Protein AF-A0A816TKB5-F1 (afdb_monomer_lite)

Radius of gyration: 20.78 Å; chains: 1; bounding box: 48×25×51 Å

Secondary structure (DSSP, 8-state):
-HHHHHHHHHTT-S---GGGGGGG--SPP-TTEEEEEEEEEEEEEES-TTTT-TT----PPPPPTT------EEEEEEEEEEEEE--S-HHHHHHHHHHHHHHH--

Foldseek 3Di:
DVVVVVVCVVVVVDDADDPSCCVVVDDDDDLQKDKDKDKDWDDKDFPDPPPPPPDDDPPDDDPPPPDPDDDGMDTDTDIDIDIGGHDPDPVVSVVVVVVCCVPVVD

Structure (mmCIF, N/CA/C/O backbone):
data_AF-A0A816TKB5-F1
#
_entry.id   AF-A0A816TKB5-F1
#
loop_
_atom_site.group_PDB
_atom_site.id
_atom_site.type_symbol
_atom_site.label_atom_id
_atom_site.label_alt_id
_atom_site.label_comp_id
_atom_site.label_asym_id
_atom_site.label_entity_id
_atom_site.label_seq_id
_atom_site.pdbx_PDB_ins_code
_atom_site.Cartn_x
_atom_site.Cartn_y
_atom_site.Cartn_z
_atom_site.occupancy
_atom_site.B_iso_or_equiv
_atom_site.auth_seq_id
_atom_site.auth_comp_id
_atom_site.auth_asym_id
_atom_site.auth_atom_id
_atom_site.pdbx_PDB_model_num
ATOM 1 N N . MET A 1 1 ? 1.481 11.414 15.432 1.00 55.47 1 MET A N 1
ATOM 2 C CA . MET A 1 1 ? 0.448 10.392 15.136 1.00 55.47 1 MET A CA 1
ATOM 3 C C . MET A 1 1 ? 0.914 9.356 14.108 1.00 55.47 1 MET A C 1
ATOM 5 O O . MET A 1 1 ? 0.729 8.176 14.354 1.00 55.47 1 MET A O 1
ATOM 9 N N . TYR A 1 2 ? 1.552 9.730 12.986 1.00 63.84 2 TYR A N 1
ATOM 10 C CA . TYR A 1 2 ? 2.058 8.728 12.024 1.00 63.84 2 TYR A CA 1
ATOM 11 C C . TYR A 1 2 ? 3.263 7.912 12.530 1.00 63.84 2 TYR A C 1
ATOM 13 O O . TYR A 1 2 ? 3.413 6.754 12.144 1.00 63.84 2 TYR A O 1
ATOM 21 N N . ASP A 1 3 ? 4.091 8.475 13.413 1.00 83.12 3 ASP A N 1
ATOM 22 C CA . ASP A 1 3 ? 5.316 7.810 13.883 1.00 83.12 3 ASP A CA 1
ATOM 23 C C . ASP A 1 3 ? 5.048 6.637 14.831 1.00 83.12 3 ASP A C 1
ATOM 25 O O . ASP A 1 3 ? 5.725 5.617 14.748 1.00 83.12 3 ASP A O 1
ATOM 29 N N . GLU A 1 4 ? 4.010 6.723 15.665 1.00 86.50 4 GLU A N 1
ATOM 30 C CA . GLU A 1 4 ? 3.593 5.638 16.565 1.00 86.50 4 GLU A CA 1
ATOM 31 C C . GLU A 1 4 ? 3.118 4.415 15.773 1.00 86.50 4 GLU A C 1
ATOM 33 O O . GLU A 1 4 ? 3.507 3.285 16.067 1.00 86.50 4 GLU A O 1
ATOM 38 N N . LEU A 1 5 ? 2.333 4.637 14.712 1.00 85.50 5 LEU A N 1
ATOM 39 C CA . LEU A 1 5 ? 1.895 3.562 13.826 1.00 85.50 5 LEU A CA 1
ATOM 40 C C . LEU A 1 5 ? 3.089 2.935 13.098 1.00 85.50 5 LEU A C 1
ATOM 42 O O . LEU A 1 5 ? 3.217 1.712 13.091 1.00 85.50 5 LEU A O 1
ATOM 46 N N . ARG A 1 6 ? 3.990 3.751 12.535 1.00 85.88 6 ARG A N 1
ATOM 47 C CA . ARG A 1 6 ? 5.215 3.255 11.881 1.00 85.88 6 ARG A CA 1
ATOM 48 C C . ARG A 1 6 ? 6.060 2.412 12.836 1.00 85.88 6 ARG A C 1
ATOM 50 O O . ARG A 1 6 ? 6.459 1.308 12.472 1.00 85.88 6 ARG A O 1
ATOM 57 N N . LEU A 1 7 ? 6.269 2.890 14.063 1.00 89.19 7 LEU A N 1
ATOM 58 C CA . LEU A 1 7 ? 6.997 2.157 15.096 1.00 89.19 7 LEU A CA 1
ATOM 59 C C . LEU A 1 7 ? 6.298 0.837 15.445 1.00 89.19 7 LEU A C 1
ATOM 61 O O . LEU A 1 7 ? 6.950 -0.201 15.479 1.00 89.19 7 LEU A O 1
ATOM 65 N N . SER A 1 8 ? 4.974 0.844 15.622 1.00 87.38 8 SER A N 1
ATOM 66 C CA . SER A 1 8 ? 4.203 -0.373 15.922 1.00 87.38 8 SER A CA 1
ATOM 67 C C . SER A 1 8 ? 4.314 -1.437 14.821 1.00 87.38 8 SER A C 1
ATOM 69 O O . SER A 1 8 ? 4.343 -2.632 15.110 1.00 87.38 8 SER A O 1
ATOM 71 N N . VAL A 1 9 ? 4.417 -1.012 13.558 1.00 87.62 9 VAL A N 1
ATOM 72 C CA . VAL A 1 9 ? 4.617 -1.895 12.405 1.00 87.62 9 VAL A CA 1
ATOM 73 C C . VAL A 1 9 ? 6.031 -2.479 12.408 1.00 87.62 9 VAL A C 1
ATOM 75 O O . VAL A 1 9 ? 6.180 -3.691 12.261 1.00 87.62 9 VAL A O 1
ATOM 78 N N . ILE A 1 10 ? 7.060 -1.652 12.640 1.00 86.56 10 ILE A N 1
ATOM 79 C CA . ILE A 1 10 ? 8.462 -2.100 12.758 1.00 86.56 10 ILE A CA 1
ATOM 80 C C . ILE A 1 10 ? 8.611 -3.118 13.896 1.00 86.56 10 ILE A C 1
ATOM 82 O O . ILE A 1 10 ? 9.253 -4.154 13.727 1.00 86.56 10 ILE A O 1
ATOM 86 N N . LEU A 1 11 ? 7.963 -2.857 15.034 1.00 90.75 11 LEU A N 1
ATOM 87 C CA . LEU A 1 11 ? 7.943 -3.739 16.203 1.00 90.75 11 LEU A CA 1
ATOM 88 C C . LEU A 1 11 ? 7.013 -4.956 16.042 1.00 90.75 11 LEU A C 1
ATOM 90 O O . LEU A 1 11 ? 6.879 -5.742 16.976 1.00 90.75 11 LEU A O 1
ATOM 94 N N . ARG A 1 12 ? 6.370 -5.130 14.876 1.00 86.19 12 ARG A N 1
ATOM 95 C CA . ARG A 1 12 ? 5.440 -6.235 14.571 1.00 86.19 12 ARG A CA 1
ATOM 96 C C . ARG A 1 12 ? 4.280 -6.360 15.568 1.00 86.19 12 ARG A C 1
ATOM 98 O O . ARG A 1 12 ? 3.744 -7.446 15.768 1.00 86.19 12 ARG A O 1
ATOM 105 N N . MET A 1 13 ? 3.865 -5.245 16.167 1.00 89.25 13 MET A N 1
ATOM 106 C CA . MET A 1 13 ? 2.730 -5.181 17.095 1.00 89.25 13 MET A CA 1
ATOM 107 C C . MET A 1 13 ? 1.380 -5.205 16.367 1.00 89.25 13 MET A C 1
ATOM 109 O O . MET A 1 13 ? 0.345 -5.442 16.983 1.00 89.25 13 MET A O 1
ATOM 113 N N . THR A 1 14 ? 1.380 -4.946 15.057 1.00 85.38 14 THR A N 1
ATOM 114 C CA . THR A 1 14 ? 0.184 -4.935 14.212 1.00 85.38 14 THR A CA 1
ATOM 115 C C . THR A 1 14 ? 0.225 -6.067 13.189 1.00 85.38 14 THR A C 1
ATOM 117 O O . THR A 1 14 ? 1.256 -6.359 12.580 1.00 85.38 14 THR A O 1
ATOM 120 N N . VAL A 1 15 ? -0.922 -6.717 12.978 1.00 85.94 15 VAL A N 1
ATOM 121 C CA . VAL A 1 15 ? -1.071 -7.731 11.928 1.00 85.94 15 VAL A CA 1
ATOM 122 C C . VAL A 1 15 ? -1.241 -7.025 10.585 1.00 85.94 15 VAL A C 1
ATOM 124 O O . VAL A 1 15 ? -2.160 -6.227 10.404 1.00 85.94 15 VAL A O 1
ATOM 127 N N . THR A 1 16 ? -0.369 -7.331 9.624 1.00 84.62 16 THR A N 1
ATOM 128 C CA . THR A 1 16 ? -0.426 -6.759 8.271 1.00 84.62 16 THR A CA 1
ATOM 129 C C . THR A 1 16 ? -1.194 -7.679 7.321 1.00 84.62 16 THR A C 1
ATOM 131 O O . THR A 1 16 ? -0.840 -8.839 7.121 1.00 84.62 16 THR A O 1
ATOM 134 N N . ASN A 1 17 ? -2.252 -7.149 6.704 1.00 86.25 17 ASN A N 1
ATOM 135 C CA . ASN A 1 17 ? -3.104 -7.855 5.744 1.00 86.25 17 ASN A CA 1
ATOM 136 C C . ASN A 1 17 ? -3.297 -7.023 4.466 1.00 86.25 17 ASN A C 1
ATOM 138 O O . ASN A 1 17 ? -3.114 -5.805 4.478 1.00 86.25 17 ASN A O 1
ATOM 142 N N . GLY A 1 18 ? -3.670 -7.679 3.359 1.00 87.06 18 GLY A N 1
ATOM 143 C CA . GLY A 1 18 ? -3.899 -7.019 2.066 1.00 87.06 18 GLY A CA 1
ATOM 144 C C . GLY A 1 18 ? -2.700 -6.178 1.608 1.00 87.06 18 GLY A C 1
ATOM 145 O O . GLY A 1 18 ? -1.559 -6.628 1.705 1.00 87.06 18 GLY A O 1
ATOM 146 N N . ILE A 1 19 ? -2.963 -4.940 1.174 1.00 88.06 19 ILE A N 1
ATOM 147 C CA . ILE A 1 19 ? -1.942 -3.949 0.780 1.00 88.06 19 ILE A CA 1
ATOM 148 C C . ILE A 1 19 ? -0.899 -3.682 1.879 1.00 88.06 19 ILE A C 1
ATOM 150 O O . ILE A 1 19 ? 0.265 -3.438 1.575 1.00 88.06 19 ILE A O 1
ATOM 154 N N . GLY A 1 20 ? -1.265 -3.809 3.162 1.00 87.44 20 GLY A N 1
ATOM 155 C CA . GLY A 1 20 ? -0.340 -3.612 4.283 1.00 87.44 20 GLY A CA 1
ATOM 156 C C . GLY A 1 20 ? 0.825 -4.609 4.301 1.00 87.44 20 GLY A C 1
ATOM 157 O O . GLY A 1 20 ? 1.857 -4.333 4.906 1.00 87.44 20 GLY A O 1
ATOM 158 N N . LYS A 1 21 ? 0.708 -5.743 3.593 1.00 87.75 21 LYS A N 1
ATOM 159 C CA . LYS A 1 21 ? 1.817 -6.696 3.431 1.00 87.75 21 LYS A CA 1
ATOM 160 C C . LYS A 1 21 ? 2.984 -6.130 2.619 1.00 87.75 21 LYS A C 1
ATOM 162 O O . LYS A 1 21 ? 4.092 -6.634 2.776 1.00 87.75 21 LYS A O 1
ATOM 167 N N . LEU A 1 22 ? 2.772 -5.078 1.818 1.00 88.25 22 LEU A N 1
ATOM 168 C CA . LEU A 1 22 ? 3.846 -4.422 1.060 1.00 88.25 22 LEU A CA 1
ATOM 169 C C . LEU A 1 22 ? 4.928 -3.817 1.958 1.00 88.25 22 LEU A C 1
ATOM 171 O O . LEU A 1 22 ? 6.057 -3.662 1.513 1.00 88.25 22 LEU A O 1
ATOM 175 N N . ILE A 1 23 ? 4.631 -3.541 3.231 1.00 87.25 23 ILE A N 1
ATOM 176 C CA . ILE A 1 23 ? 5.650 -3.096 4.192 1.00 87.25 23 ILE A CA 1
ATOM 177 C C . ILE A 1 23 ? 6.738 -4.165 4.392 1.00 87.25 23 ILE A C 1
ATOM 179 O O . ILE A 1 23 ? 7.886 -3.840 4.670 1.00 87.25 23 ILE A O 1
ATOM 183 N N . ASN A 1 24 ? 6.390 -5.439 4.207 1.00 85.25 24 ASN A N 1
ATOM 184 C CA . ASN A 1 24 ? 7.324 -6.560 4.281 1.00 85.25 24 ASN A CA 1
ATOM 185 C C . ASN A 1 24 ? 7.861 -6.969 2.898 1.00 85.25 24 ASN A C 1
ATOM 187 O O . ASN A 1 24 ? 8.307 -8.105 2.727 1.00 85.25 24 ASN A O 1
ATOM 191 N N . TYR A 1 25 ? 7.776 -6.093 1.891 1.00 87.12 25 TYR A N 1
ATOM 192 C CA . TYR A 1 25 ? 8.348 -6.361 0.576 1.00 87.12 25 TYR A CA 1
ATOM 193 C C . TYR A 1 25 ? 9.866 -6.551 0.694 1.00 87.12 25 TYR A C 1
ATOM 195 O O . TYR A 1 25 ? 10.575 -5.690 1.208 1.00 87.12 25 TYR A O 1
ATOM 203 N N . PHE A 1 26 ? 10.353 -7.712 0.259 1.00 84.75 26 PHE A N 1
ATOM 204 C CA . PHE A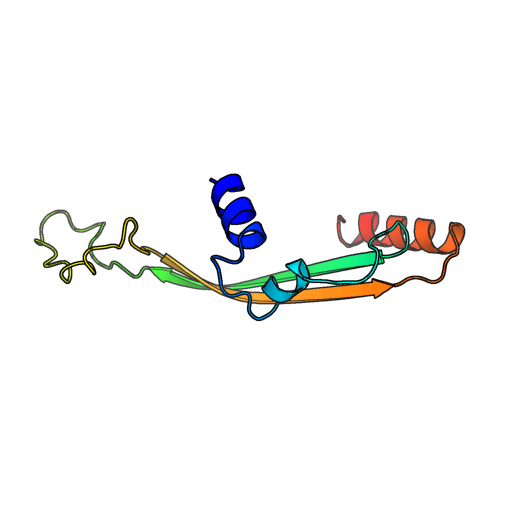 1 26 ? 11.699 -8.200 0.573 1.00 84.75 26 PHE A CA 1
ATOM 205 C C . PHE A 1 26 ? 12.728 -7.957 -0.537 1.00 84.75 26 PHE A C 1
ATOM 207 O O . PHE A 1 26 ? 13.901 -8.278 -0.358 1.00 84.75 26 PHE A O 1
ATOM 214 N N . HIS A 1 27 ? 12.317 -7.410 -1.683 1.00 86.81 27 HIS A N 1
ATOM 215 C CA . HIS A 1 27 ? 13.244 -7.058 -2.755 1.00 86.81 27 HIS A CA 1
ATOM 216 C C . HIS A 1 27 ? 13.693 -5.600 -2.651 1.00 86.81 27 HIS A C 1
ATOM 218 O O . HIS A 1 27 ? 13.001 -4.751 -2.090 1.00 86.81 27 HIS A O 1
ATOM 224 N N . SER A 1 28 ? 14.848 -5.308 -3.247 1.00 86.12 28 SER A N 1
ATOM 225 C CA . SER A 1 28 ? 15.389 -3.956 -3.322 1.00 86.12 28 SER A CA 1
ATOM 226 C C . SER A 1 28 ? 14.430 -3.007 -4.044 1.00 86.12 28 SER A C 1
ATOM 228 O O . SER A 1 28 ? 13.948 -3.284 -5.147 1.00 86.12 28 SER A O 1
ATOM 230 N N . VAL A 1 29 ? 14.188 -1.858 -3.421 1.00 89.81 29 VAL A N 1
ATOM 231 C CA . VAL A 1 29 ? 13.541 -0.709 -4.051 1.00 89.81 29 VAL A CA 1
ATOM 232 C C . VAL A 1 29 ? 14.651 0.218 -4.535 1.00 89.81 29 VAL A C 1
ATOM 234 O O . VAL A 1 29 ? 15.457 0.685 -3.735 1.00 89.81 29 VAL A O 1
ATOM 237 N N . ASP A 1 30 ? 14.719 0.437 -5.844 1.00 90.50 30 ASP A N 1
ATOM 238 C CA . ASP A 1 30 ? 15.673 1.339 -6.491 1.00 90.50 30 ASP A CA 1
ATOM 239 C C . ASP A 1 30 ? 14.966 2.125 -7.608 1.00 90.50 30 ASP A C 1
ATOM 241 O O . ASP A 1 30 ? 13.743 2.049 -7.738 1.00 90.50 30 ASP A O 1
ATOM 245 N N . LYS A 1 31 ? 15.727 2.868 -8.421 1.00 88.62 31 LYS A N 1
ATOM 246 C CA . LYS A 1 31 ? 15.192 3.714 -9.501 1.00 88.62 31 LYS A CA 1
ATOM 247 C C . LYS A 1 31 ? 14.390 2.969 -10.580 1.00 88.62 31 LYS A C 1
ATOM 249 O O . LYS A 1 31 ? 13.689 3.610 -11.345 1.00 88.62 31 LYS A O 1
ATOM 254 N N . TYR A 1 32 ? 14.468 1.639 -10.641 1.00 91.19 32 TYR A N 1
ATOM 255 C CA . TYR A 1 32 ? 13.702 0.811 -11.577 1.00 91.19 32 TYR A CA 1
ATOM 256 C C . TYR A 1 32 ? 12.484 0.142 -10.924 1.00 91.19 32 TYR A C 1
ATOM 258 O O . TYR A 1 32 ? 11.830 -0.686 -11.560 1.00 91.19 32 TYR A O 1
ATOM 266 N N . THR A 1 33 ? 12.209 0.416 -9.646 1.00 90.94 33 THR A N 1
ATOM 267 C CA . THR A 1 33 ? 11.033 -0.105 -8.941 1.00 90.94 33 THR A CA 1
ATOM 268 C C . THR A 1 33 ? 9.989 0.992 -8.787 1.00 90.94 33 THR A C 1
ATOM 270 O O . THR A 1 33 ? 10.189 1.949 -8.041 1.00 90.94 33 THR A O 1
ATOM 273 N N . HIS A 1 34 ? 8.827 0.788 -9.399 1.00 88.00 34 HIS A N 1
ATOM 274 C CA . HIS A 1 34 ? 7.720 1.738 -9.374 1.00 88.00 34 HIS A CA 1
ATOM 275 C C . HIS A 1 34 ? 6.528 1.170 -8.624 1.00 88.00 34 HIS A C 1
ATOM 277 O O . HIS A 1 34 ? 6.138 0.015 -8.810 1.00 88.00 34 HIS A O 1
ATOM 283 N N . PHE A 1 35 ? 5.923 2.017 -7.797 1.00 88.56 35 PHE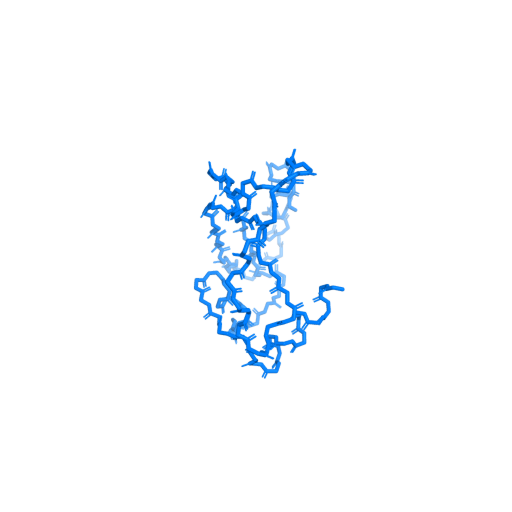 A N 1
ATOM 284 C CA . PHE A 1 35 ? 4.693 1.714 -7.081 1.00 88.56 35 PHE A CA 1
ATOM 285 C C . PHE A 1 35 ? 3.578 2.585 -7.639 1.00 88.56 35 PHE A C 1
ATOM 287 O O . PHE A 1 35 ? 3.583 3.800 -7.460 1.00 88.56 35 PHE A O 1
ATOM 294 N N . ILE A 1 36 ? 2.601 1.960 -8.287 1.00 88.31 36 ILE A N 1
ATOM 295 C CA . ILE A 1 36 ? 1.399 2.649 -8.751 1.00 88.31 36 ILE A CA 1
ATOM 296 C C . ILE A 1 36 ? 0.282 2.301 -7.780 1.00 88.31 36 ILE A C 1
ATOM 298 O O . ILE A 1 36 ? -0.170 1.156 -7.725 1.00 88.31 36 ILE A O 1
ATOM 302 N N . ALA A 1 37 ? -0.138 3.283 -6.986 1.00 89.31 37 ALA A N 1
ATOM 303 C CA . ALA A 1 37 ? -1.202 3.123 -6.008 1.00 89.31 37 ALA A CA 1
ATOM 304 C C . ALA A 1 37 ? -2.521 3.688 -6.540 1.00 89.31 37 ALA A C 1
ATOM 306 O O . ALA A 1 37 ? -2.570 4.778 -7.105 1.00 89.31 37 ALA A O 1
ATOM 307 N N . TYR A 1 38 ? -3.599 2.948 -6.312 1.00 88.94 38 TYR A N 1
ATOM 308 C CA . TYR A 1 38 ? -4.960 3.375 -6.578 1.00 88.94 38 TYR A CA 1
ATOM 309 C C . TYR A 1 38 ? -5.800 3.191 -5.320 1.00 88.94 38 TYR A C 1
ATOM 311 O O . TYR A 1 38 ? -5.831 2.109 -4.728 1.00 88.94 38 TYR A O 1
ATOM 319 N N . THR A 1 39 ? -6.509 4.250 -4.950 1.00 91.25 39 THR A N 1
ATOM 320 C CA . THR A 1 39 ? -7.386 4.278 -3.785 1.00 91.25 39 THR A CA 1
ATOM 321 C C . THR A 1 39 ? -8.747 4.789 -4.215 1.00 91.25 39 THR A C 1
ATOM 323 O O . THR A 1 39 ? -8.866 5.887 -4.757 1.00 91.25 39 THR A O 1
ATOM 326 N N . TYR A 1 40 ? -9.782 4.007 -3.933 1.00 92.75 40 TYR A N 1
ATOM 327 C CA . TYR A 1 40 ? -11.167 4.388 -4.157 1.00 92.75 40 TYR A CA 1
ATOM 328 C C . TYR A 1 40 ? -11.972 4.206 -2.881 1.00 92.75 40 TYR A C 1
ATOM 330 O O . TYR A 1 40 ? -12.013 3.114 -2.318 1.00 92.75 40 TYR A O 1
ATOM 338 N N . TYR A 1 41 ? -12.657 5.262 -2.452 1.00 93.00 41 TYR A N 1
ATOM 339 C CA . TYR A 1 41 ? -13.575 5.218 -1.321 1.00 93.00 41 TYR A CA 1
ATOM 340 C C . TYR A 1 41 ? -15.005 5.073 -1.832 1.00 93.00 41 TYR A C 1
ATOM 342 O O . TYR A 1 41 ? -15.492 5.911 -2.585 1.00 93.00 41 TYR A O 1
ATOM 350 N N . SER A 1 42 ? -15.679 4.005 -1.412 1.00 93.44 42 SER A N 1
ATOM 351 C CA . SER A 1 42 ? -17.052 3.705 -1.824 1.00 93.44 42 SER A CA 1
ATOM 352 C C . SER A 1 42 ? -18.077 4.184 -0.801 1.00 93.44 42 SER A C 1
ATOM 354 O O . SER A 1 42 ? -19.150 4.660 -1.166 1.00 93.44 42 SER A O 1
ATOM 356 N N . ARG A 1 43 ? -17.772 4.037 0.493 1.00 92.12 43 ARG A N 1
ATOM 357 C CA . ARG A 1 43 ? -18.743 4.287 1.559 1.00 92.12 43 ARG A CA 1
ATOM 358 C C . ARG A 1 43 ? -18.064 4.754 2.831 1.00 92.12 43 ARG A C 1
ATOM 360 O O . ARG A 1 43 ? -17.156 4.102 3.328 1.00 92.12 43 ARG A O 1
ATOM 367 N N . THR A 1 44 ? -18.616 5.788 3.441 1.00 91.94 44 THR A N 1
ATOM 368 C CA . THR A 1 44 ? -18.284 6.192 4.808 1.00 91.94 44 THR A CA 1
ATOM 369 C C . THR A 1 44 ? -19.434 5.814 5.731 1.00 91.94 44 THR A C 1
ATOM 371 O O . THR A 1 44 ? -20.598 6.059 5.415 1.00 91.94 44 THR A O 1
ATOM 374 N N . LYS A 1 45 ? -19.128 5.182 6.867 1.00 88.69 45 LYS A N 1
ATOM 375 C CA . LYS A 1 45 ? -20.112 4.870 7.907 1.00 88.69 45 LYS A CA 1
ATOM 376 C C . LYS A 1 45 ? -19.654 5.459 9.235 1.00 88.69 45 LYS A C 1
ATOM 378 O O . LYS A 1 45 ? -18.588 5.108 9.732 1.00 88.69 45 LYS A O 1
ATOM 383 N N . TYR A 1 46 ? -20.495 6.300 9.820 1.00 86.88 46 TYR A N 1
ATOM 384 C CA . TYR A 1 46 ? -20.363 6.727 11.208 1.00 86.88 46 TYR A CA 1
ATOM 385 C C . TYR A 1 46 ? -20.880 5.600 12.110 1.00 86.88 46 TYR A C 1
ATOM 387 O O . TYR A 1 46 ? -21.916 4.999 11.825 1.00 86.88 46 TYR A O 1
ATOM 395 N N . LEU A 1 47 ? -20.114 5.251 13.143 1.00 80.69 47 LEU A N 1
ATOM 396 C CA . LEU A 1 47 ? -20.445 4.166 14.077 1.00 80.69 47 LEU A CA 1
ATOM 397 C C . LEU A 1 47 ? -21.129 4.669 15.351 1.00 80.69 47 LEU A C 1
ATOM 399 O O . LEU A 1 47 ? -21.544 3.866 16.180 1.00 80.69 47 LEU A O 1
ATOM 403 N N . VAL A 1 48 ? -21.256 5.987 15.498 1.00 73.62 48 VAL A N 1
ATOM 404 C CA . VAL A 1 48 ? -21.914 6.621 16.636 1.00 73.62 48 VAL A CA 1
ATOM 405 C C . VAL A 1 48 ? -23.011 7.534 16.096 1.00 73.62 48 VAL A C 1
ATOM 407 O O . VAL A 1 48 ? -22.725 8.616 15.590 1.00 73.62 48 VAL A O 1
ATOM 410 N N . ASP A 1 49 ? -24.266 7.093 16.201 1.00 61.12 49 ASP A N 1
ATOM 411 C CA . ASP A 1 49 ? -25.443 7.857 15.749 1.00 61.12 49 ASP A CA 1
ATOM 412 C C . ASP A 1 49 ? -25.718 9.100 16.623 1.00 61.12 49 ASP A C 1
ATOM 414 O O . ASP A 1 49 ? -26.455 10.004 16.233 1.00 61.12 49 ASP A O 1
ATOM 418 N N . GLU A 1 50 ? -25.132 9.159 17.824 1.00 53.06 50 GLU A N 1
ATOM 419 C CA . GLU A 1 50 ? -25.571 10.057 18.900 1.00 53.06 50 GLU A CA 1
ATOM 420 C C . GLU A 1 5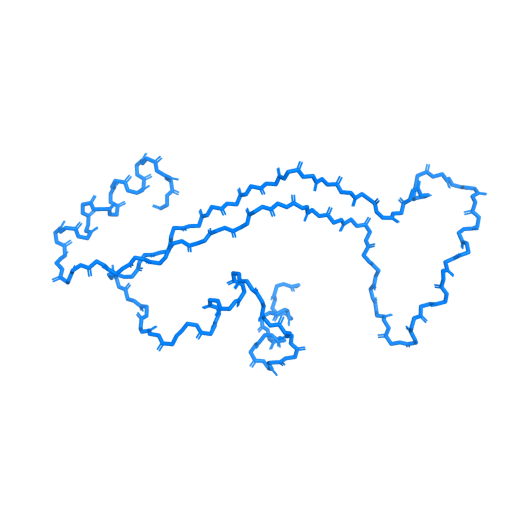0 ? -24.628 11.236 19.218 1.00 53.06 50 GLU A C 1
ATOM 422 O O . GLU A 1 50 ? -24.970 12.061 20.061 1.00 53.06 50 GLU A O 1
ATOM 427 N N . VAL A 1 51 ? -23.500 11.421 18.516 1.00 51.16 51 VAL A N 1
ATOM 428 C CA . VAL A 1 51 ? -22.568 12.545 18.812 1.00 51.16 51 VAL A CA 1
ATOM 429 C C . VAL A 1 51 ? -23.180 13.929 18.508 1.00 51.16 51 VAL A C 1
ATOM 431 O O . VAL A 1 51 ? -22.685 14.943 18.988 1.00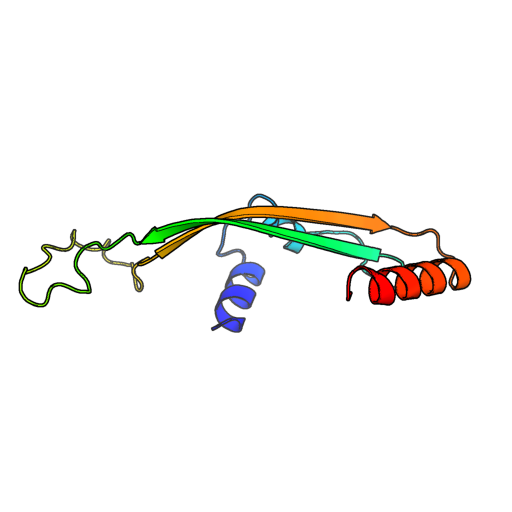 51.16 51 VAL A O 1
ATOM 434 N N . PHE A 1 52 ? -24.310 13.987 17.792 1.00 48.97 52 PHE A N 1
ATOM 435 C CA . PHE A 1 52 ? -25.029 15.231 17.478 1.00 48.97 52 PHE A CA 1
ATOM 436 C C . PHE A 1 52 ? -26.413 15.375 18.140 1.00 48.97 52 PHE A C 1
ATOM 438 O O . PHE A 1 52 ? -27.157 16.293 17.794 1.00 48.97 52 PHE A O 1
ATOM 445 N N . LYS A 1 53 ? -26.780 14.527 19.115 1.00 44.94 53 LYS A N 1
ATOM 446 C CA . LYS A 1 53 ? -27.975 14.753 19.953 1.00 44.94 53 LYS A CA 1
ATOM 447 C C . LYS A 1 53 ? -27.558 14.982 21.411 1.00 44.94 53 LYS A C 1
ATOM 449 O O . LYS A 1 53 ? -27.275 14.011 22.107 1.00 44.94 53 LYS A O 1
ATOM 454 N N . PRO A 1 54 ? -27.553 16.231 21.910 1.00 44.38 54 PRO A N 1
ATOM 455 C CA . PRO A 1 54 ? -26.991 16.580 23.220 1.00 44.38 54 PRO A CA 1
ATOM 456 C C . PRO A 1 54 ? -27.830 16.125 24.437 1.00 44.38 54 PRO A C 1
ATOM 458 O O . PRO A 1 54 ? -27.818 16.793 25.465 1.00 44.38 54 PRO A O 1
ATOM 461 N N . SER A 1 55 ? -28.583 15.019 24.380 1.00 47.66 55 SER A N 1
ATOM 462 C CA . SER A 1 55 ? -29.514 14.681 25.474 1.00 47.66 55 SER A CA 1
ATOM 463 C C . SER A 1 55 ? -29.801 13.204 25.748 1.00 47.66 55 SER A C 1
ATOM 465 O O . SER A 1 55 ? -30.598 12.916 26.642 1.00 47.66 55 SER A O 1
ATOM 467 N N . LYS A 1 56 ? -29.145 12.243 25.088 1.00 46.19 56 LYS A N 1
ATOM 468 C CA . LYS A 1 56 ? -29.230 10.838 25.518 1.00 46.19 56 LYS A CA 1
ATOM 469 C C . LYS A 1 56 ? -27.919 10.404 26.150 1.00 46.19 56 LYS A C 1
ATOM 471 O O . LYS A 1 56 ? -26.860 10.497 25.543 1.00 46.19 56 LYS A O 1
ATOM 476 N N . LYS A 1 57 ? -28.003 9.942 27.402 1.00 48.50 57 LYS A N 1
ATOM 477 C CA . LYS A 1 57 ? -26.930 9.186 28.049 1.00 48.50 57 LYS A CA 1
ATOM 478 C C . LYS A 1 57 ? -26.663 7.958 27.180 1.00 48.50 57 LYS A C 1
ATOM 480 O O . LYS A 1 57 ? -27.369 6.959 27.322 1.00 48.50 57 LYS A O 1
ATOM 485 N N . LEU A 1 58 ? -25.664 8.040 26.297 1.00 49.72 58 LEU A N 1
ATOM 486 C CA . LEU A 1 58 ? -25.100 6.857 25.661 1.00 49.72 58 LEU A CA 1
ATOM 487 C C . LEU A 1 58 ? -24.712 5.911 26.791 1.00 49.72 58 LEU A C 1
ATOM 489 O O . LEU A 1 58 ? -23.803 6.194 27.575 1.00 49.72 58 LEU A O 1
ATOM 493 N N . THR A 1 59 ? -25.401 4.781 26.881 1.00 52.53 59 THR A N 1
ATOM 494 C CA . THR A 1 59 ? -24.886 3.664 27.663 1.00 52.53 59 THR A CA 1
ATOM 495 C C . THR A 1 59 ? -23.838 3.023 26.769 1.00 52.53 59 THR A C 1
ATOM 497 O O . THR A 1 59 ? -24.130 2.109 26.002 1.00 52.53 59 THR A O 1
ATOM 500 N N . LEU A 1 60 ? -22.640 3.616 26.755 1.00 57.38 60 LEU A N 1
ATOM 501 C CA . LEU A 1 60 ? -21.515 3.061 26.017 1.00 57.38 60 LEU A CA 1
ATOM 502 C C . LEU A 1 60 ? -21.284 1.639 26.548 1.00 57.38 60 LEU A C 1
ATOM 504 O O . LEU A 1 60 ? -21.252 1.462 27.773 1.00 57.38 60 LEU A O 1
ATOM 508 N N . PRO A 1 61 ? -21.157 0.620 25.679 1.00 59.53 61 PRO A N 1
ATOM 509 C CA . PRO A 1 61 ? -20.729 -0.697 26.124 1.00 59.53 61 PRO A CA 1
ATOM 510 C C . PRO A 1 61 ? -19.436 -0.525 26.922 1.00 59.53 61 PRO A C 1
ATOM 512 O O . PRO A 1 61 ? -18.566 0.249 26.518 1.00 59.53 61 PRO A O 1
ATOM 515 N N . LYS A 1 62 ? -19.348 -1.186 28.086 1.00 56.56 62 LYS A N 1
ATOM 516 C CA . LYS A 1 62 ? -18.152 -1.153 28.939 1.00 56.56 62 LYS A CA 1
ATOM 517 C C . LYS A 1 62 ? -16.944 -1.413 28.032 1.00 56.56 62 LYS A C 1
ATOM 519 O O . LYS A 1 62 ? -16.914 -2.485 27.427 1.00 56.56 62 LYS A O 1
ATOM 524 N N . PRO A 1 63 ? -16.014 -0.455 27.877 1.00 56.09 63 PRO A N 1
ATOM 525 C CA . PRO A 1 63 ? -14.850 -0.691 27.045 1.00 56.09 63 PRO A CA 1
ATOM 526 C C . PRO A 1 63 ? -14.111 -1.899 27.616 1.00 56.09 63 PRO A C 1
ATOM 528 O O . PRO A 1 63 ? -14.031 -2.052 28.841 1.00 56.09 63 PRO A O 1
ATOM 531 N N . ASP A 1 64 ? -13.585 -2.756 26.741 1.00 57.81 64 ASP A N 1
ATOM 532 C CA . ASP A 1 64 ? -12.532 -3.682 27.147 1.00 57.81 64 ASP A CA 1
ATOM 533 C C . ASP A 1 64 ? -11.507 -2.879 27.950 1.00 57.81 64 ASP A C 1
ATOM 535 O O . ASP A 1 64 ? -11.104 -1.794 27.522 1.00 57.81 64 ASP A O 1
ATOM 539 N N . ALA A 1 65 ? -11.116 -3.378 29.125 1.00 59.47 65 ALA A N 1
ATOM 540 C CA . ALA A 1 65 ? -10.387 -2.615 30.147 1.00 59.47 65 ALA A CA 1
ATOM 541 C C . ALA A 1 65 ? -9.031 -2.028 29.684 1.00 59.47 65 ALA A C 1
ATOM 543 O O . ALA A 1 65 ? -8.381 -1.309 30.437 1.00 59.47 65 ALA A O 1
ATOM 544 N N . PHE A 1 66 ? -8.613 -2.319 28.451 1.00 67.12 66 PHE A N 1
ATOM 545 C CA . PHE A 1 66 ? -7.334 -1.953 27.852 1.00 67.12 66 PHE A CA 1
ATOM 546 C C . PHE A 1 66 ? -7.452 -1.061 26.604 1.00 67.12 66 PHE A C 1
ATOM 548 O O . PHE A 1 66 ? -6.431 -0.657 26.049 1.00 67.12 66 PHE A O 1
ATOM 555 N N . ALA A 1 67 ? -8.661 -0.746 26.128 1.00 75.81 67 ALA A N 1
ATOM 556 C CA . ALA A 1 67 ? -8.831 0.095 24.945 1.00 75.81 67 ALA A CA 1
ATOM 557 C C . ALA A 1 67 ? -8.633 1.584 25.288 1.00 75.81 67 ALA A C 1
ATOM 559 O O . ALA A 1 67 ? -9.356 2.141 26.110 1.00 75.81 67 ALA A O 1
ATOM 560 N N . SER A 1 68 ? -7.676 2.246 24.630 1.00 83.19 68 SER A N 1
ATOM 561 C CA . SER A 1 68 ? -7.395 3.681 24.818 1.00 83.19 68 SER A CA 1
ATOM 562 C C . SER A 1 68 ? -8.151 4.601 23.852 1.00 83.19 68 SER A C 1
ATOM 564 O O . SER A 1 68 ? -8.189 5.809 24.066 1.00 83.19 68 SER A O 1
ATOM 566 N N . HIS A 1 69 ? -8.751 4.050 22.792 1.00 82.19 69 HIS A N 1
ATOM 567 C CA . HIS A 1 69 ? -9.404 4.806 21.720 1.00 82.19 69 HIS A CA 1
ATOM 568 C C . HIS A 1 69 ? -10.706 4.130 21.270 1.00 82.19 69 HIS A C 1
ATOM 570 O O . HIS A 1 69 ? -10.843 2.909 21.346 1.00 82.19 69 HIS A O 1
ATOM 576 N N . MET A 1 70 ? -11.646 4.927 20.750 1.00 82.25 70 MET A N 1
ATOM 577 C CA . MET A 1 70 ? -12.916 4.467 20.176 1.00 82.25 70 MET A CA 1
ATOM 578 C C . MET A 1 70 ? -12.991 4.823 18.687 1.00 82.25 70 MET A C 1
ATOM 580 O O . MET A 1 70 ? -12.705 5.956 18.299 1.00 82.25 70 MET A O 1
ATOM 584 N N . ILE A 1 71 ? -13.413 3.872 17.847 1.00 84.44 71 ILE A N 1
ATOM 585 C CA . ILE A 1 71 ? -13.608 4.099 16.408 1.00 84.44 71 ILE A CA 1
ATOM 586 C C . ILE A 1 71 ? -14.962 4.779 16.188 1.00 84.44 71 ILE A C 1
ATOM 588 O O . ILE A 1 71 ? -16.009 4.187 16.437 1.00 84.44 71 ILE A O 1
ATOM 592 N N . VAL A 1 72 ? -14.944 6.013 15.684 1.00 86.50 72 VAL A N 1
ATOM 593 C CA . VAL A 1 72 ? -16.163 6.807 15.437 1.00 86.50 72 VAL A CA 1
ATOM 594 C C . VAL A 1 72 ? -16.664 6.724 13.995 1.00 86.50 72 VAL A C 1
ATOM 596 O O . VAL A 1 72 ? -17.848 6.935 13.729 1.00 86.50 72 VAL A O 1
ATOM 599 N N . LEU A 1 73 ? -15.773 6.405 13.057 1.00 89.25 73 LEU A N 1
ATOM 600 C CA . LEU A 1 73 ? -16.043 6.393 11.625 1.00 89.25 73 LEU A CA 1
ATOM 601 C C . LEU A 1 73 ? -15.171 5.352 10.932 1.00 89.25 73 LEU A C 1
ATOM 603 O O . LEU A 1 73 ? -14.008 5.167 11.286 1.00 89.25 73 LEU A O 1
ATOM 607 N N . VAL A 1 74 ? -15.737 4.710 9.912 1.00 90.31 74 VAL A N 1
ATOM 608 C CA . VAL A 1 74 ? -15.027 3.773 9.039 1.00 90.31 74 VAL A CA 1
ATOM 609 C C . VAL A 1 74 ? -15.276 4.142 7.582 1.00 90.31 74 VAL A C 1
ATOM 611 O O . VAL A 1 74 ? -16.425 4.256 7.145 1.00 90.31 74 VAL A O 1
ATOM 614 N N . ASN A 1 75 ? -14.187 4.284 6.828 1.00 91.62 75 ASN A N 1
ATOM 615 C CA . ASN A 1 75 ? -14.210 4.422 5.377 1.00 91.62 75 ASN A CA 1
ATOM 616 C C . ASN A 1 75 ? -13.973 3.057 4.731 1.00 91.62 75 ASN A C 1
ATOM 618 O O . ASN A 1 75 ? -12.991 2.380 5.026 1.00 91.62 75 ASN A O 1
ATOM 622 N N . TRP A 1 76 ? -14.873 2.677 3.835 1.00 93.19 76 TRP A N 1
ATOM 623 C CA . TRP A 1 76 ? -14.824 1.461 3.039 1.00 93.19 76 TRP A CA 1
ATOM 624 C C . TRP A 1 76 ? -14.452 1.805 1.607 1.00 93.19 76 TRP A C 1
ATOM 626 O O . TRP A 1 76 ? -14.928 2.794 1.041 1.00 93.19 76 TRP A O 1
ATOM 636 N N . GLY A 1 77 ? -13.629 0.959 1.009 1.00 92.69 77 GLY A N 1
ATOM 637 C CA . GLY A 1 77 ? -13.069 1.219 -0.298 1.00 92.69 77 GLY A CA 1
ATOM 638 C C . GLY A 1 77 ? -12.179 0.092 -0.786 1.00 92.69 77 GLY A C 1
ATOM 639 O O . GLY A 1 77 ? -12.072 -0.958 -0.150 1.00 92.69 77 GLY A O 1
ATOM 640 N N . ILE A 1 78 ? -11.536 0.346 -1.918 1.00 91.25 78 ILE A N 1
ATOM 641 C CA . ILE A 1 78 ? -10.533 -0.524 -2.516 1.00 91.25 78 ILE A CA 1
ATOM 642 C C . ILE A 1 78 ? -9.218 0.241 -2.526 1.00 91.25 78 ILE A C 1
ATOM 644 O O . ILE A 1 78 ? -9.148 1.356 -3.038 1.00 91.25 78 ILE A O 1
ATOM 648 N N . ASN A 1 79 ? -8.184 -0.402 -1.992 1.00 91.38 79 ASN A N 1
ATOM 649 C CA . ASN A 1 79 ? -6.803 0.022 -2.149 1.00 91.38 79 ASN A CA 1
ATOM 650 C C . ASN A 1 79 ? -6.077 -1.052 -2.951 1.00 91.38 79 ASN A C 1
ATOM 652 O O . ASN A 1 79 ? -6.040 -2.214 -2.537 1.00 91.38 79 ASN A O 1
ATOM 656 N N . ALA A 1 80 ? -5.509 -0.659 -4.082 1.00 90.62 80 ALA A N 1
ATOM 657 C CA . ALA A 1 80 ? -4.709 -1.516 -4.938 1.00 90.62 80 ALA A CA 1
ATOM 658 C C . ALA A 1 80 ? -3.343 -0.871 -5.167 1.00 90.62 80 ALA A C 1
ATOM 660 O O . ALA A 1 80 ? -3.221 0.347 -5.291 1.00 90.62 80 ALA A O 1
ATOM 661 N N . THR A 1 81 ? -2.303 -1.693 -5.237 1.00 91.06 81 THR A N 1
ATOM 662 C CA . THR A 1 81 ? -0.966 -1.231 -5.598 1.00 91.06 81 THR A CA 1
ATOM 663 C C . THR A 1 81 ? -0.352 -2.217 -6.565 1.00 91.06 81 THR A C 1
ATOM 665 O O . THR A 1 81 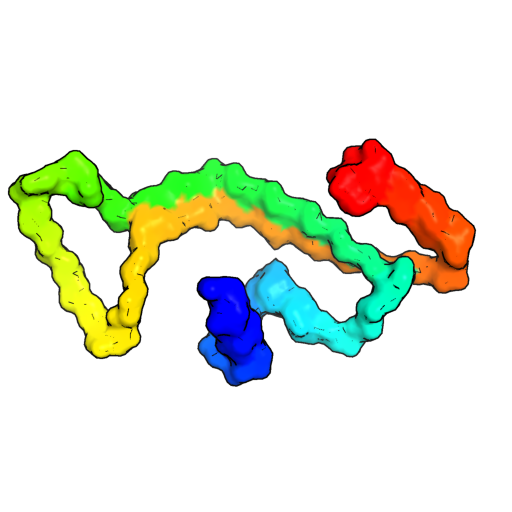? -0.250 -3.405 -6.258 1.00 91.06 81 THR A O 1
ATOM 668 N N . ALA A 1 82 ? 0.046 -1.713 -7.727 1.00 89.94 82 ALA A N 1
ATOM 669 C CA . ALA A 1 82 ? 0.864 -2.444 -8.674 1.00 89.94 82 ALA A CA 1
ATOM 670 C C . ALA A 1 82 ? 2.332 -2.115 -8.400 1.00 89.94 82 ALA A C 1
ATOM 672 O O . ALA A 1 82 ? 2.715 -0.945 -8.353 1.00 89.94 82 ALA A O 1
ATOM 673 N N . LEU A 1 83 ? 3.135 -3.160 -8.211 1.00 90.19 83 LEU A N 1
ATOM 674 C CA . LEU A 1 83 ? 4.584 -3.056 -8.156 1.00 90.19 83 LEU A CA 1
ATOM 675 C C . LEU A 1 83 ? 5.139 -3.443 -9.521 1.00 90.19 83 LEU A C 1
ATOM 677 O O . LEU A 1 83 ? 4.897 -4.553 -9.998 1.00 90.19 83 LEU A O 1
ATOM 681 N N . LEU A 1 84 ? 5.875 -2.526 -10.137 1.00 89.75 84 LEU A N 1
ATOM 682 C CA . LEU A 1 84 ? 6.489 -2.718 -11.442 1.00 89.75 84 LEU A CA 1
ATOM 683 C C . LEU A 1 84 ? 8.005 -2.674 -11.288 1.00 89.75 84 LEU A C 1
ATOM 685 O O . LEU A 1 84 ? 8.546 -1.787 -10.632 1.00 89.75 84 LEU A O 1
ATOM 689 N N . ARG A 1 85 ? 8.685 -3.637 -11.909 1.00 89.75 85 ARG A N 1
ATOM 690 C CA . ARG A 1 85 ? 10.140 -3.642 -12.043 1.00 89.75 85 ARG A CA 1
ATOM 691 C C . ARG A 1 85 ? 10.476 -3.379 -13.502 1.00 89.75 85 ARG A C 1
ATOM 693 O O . ARG A 1 85 ? 10.219 -4.230 -14.353 1.00 89.75 85 ARG A O 1
ATOM 700 N N . LEU A 1 86 ? 11.017 -2.202 -13.783 1.00 89.44 86 LEU A N 1
ATOM 701 C CA . LEU A 1 86 ? 11.450 -1.830 -15.120 1.00 89.44 86 LEU A CA 1
ATOM 702 C C . LEU A 1 86 ? 12.781 -2.518 -15.465 1.00 89.44 86 LEU A C 1
ATOM 704 O O . LEU A 1 86 ? 13.577 -2.827 -14.570 1.00 89.44 86 LEU A O 1
ATOM 708 N N . PRO A 1 87 ? 13.047 -2.774 -16.757 1.00 87.44 87 PRO A N 1
ATOM 709 C CA . PRO A 1 87 ? 14.373 -3.170 -17.202 1.00 87.44 87 PRO A CA 1
ATOM 710 C C . PRO A 1 87 ? 15.401 -2.103 -16.797 1.00 87.44 87 PRO A C 1
ATOM 712 O O . PRO A 1 87 ? 15.074 -0.917 -16.850 1.00 87.44 87 PRO A O 1
ATOM 715 N N . PRO A 1 88 ? 16.639 -2.489 -16.440 1.00 88.44 88 PRO A N 1
ATOM 716 C CA . PRO A 1 88 ? 17.681 -1.549 -16.042 1.00 88.44 88 PRO A CA 1
ATOM 717 C C . PRO A 1 88 ? 18.189 -0.754 -17.255 1.00 88.44 88 PRO A C 1
ATOM 719 O O . PRO A 1 88 ? 19.221 -1.068 -17.846 1.00 88.44 88 PRO A O 1
ATOM 722 N N . ASN A 1 89 ? 17.411 0.243 -17.667 1.00 92.25 89 ASN A N 1
ATOM 723 C CA . ASN A 1 89 ? 17.703 1.150 -18.763 1.00 92.25 89 ASN A CA 1
ATOM 724 C C . ASN A 1 89 ? 17.223 2.551 -18.382 1.00 92.25 89 ASN A C 1
ATOM 726 O O . ASN A 1 89 ? 16.020 2.799 -18.254 1.00 92.25 89 ASN A O 1
ATOM 730 N N . ASP A 1 90 ? 18.183 3.451 -18.213 1.00 90.06 90 ASP A N 1
ATOM 731 C CA . ASP A 1 90 ? 17.944 4.801 -17.708 1.00 90.06 90 ASP A CA 1
ATOM 732 C C . ASP A 1 90 ? 17.057 5.610 -18.651 1.00 90.06 90 ASP A C 1
ATOM 734 O O . ASP A 1 90 ? 16.089 6.214 -18.207 1.00 90.06 90 ASP A O 1
ATOM 738 N N . THR A 1 91 ? 17.283 5.512 -19.961 1.00 89.81 91 THR A N 1
ATOM 739 C CA . THR A 1 91 ? 16.491 6.236 -20.961 1.00 89.81 91 THR A CA 1
ATOM 740 C C . THR A 1 91 ? 15.020 5.817 -20.953 1.00 89.81 91 THR A C 1
ATOM 742 O O . THR A 1 91 ? 14.133 6.666 -21.030 1.00 89.81 91 THR A O 1
ATOM 745 N N . TYR A 1 92 ? 14.730 4.515 -20.846 1.00 86.50 92 TYR A N 1
ATOM 746 C CA . TYR A 1 92 ? 13.340 4.048 -20.763 1.00 86.50 92 TYR A CA 1
ATOM 747 C C . TYR A 1 92 ? 12.691 4.401 -19.427 1.00 86.50 92 TYR A C 1
ATOM 749 O O . TYR A 1 92 ? 11.510 4.741 -19.400 1.00 86.50 92 TYR A O 1
ATOM 757 N N . THR A 1 93 ? 13.453 4.330 -18.339 1.00 87.81 93 THR A N 1
ATOM 758 C CA . THR A 1 93 ? 12.964 4.658 -16.996 1.00 87.81 93 THR A CA 1
ATOM 759 C C . THR A 1 93 ? 12.582 6.131 -16.914 1.00 87.81 93 THR A C 1
ATOM 761 O O . THR A 1 93 ? 11.451 6.439 -16.560 1.00 87.81 93 THR A O 1
ATOM 764 N N . GLU A 1 94 ? 13.457 7.026 -17.378 1.00 89.12 94 GLU A N 1
ATOM 765 C CA . GLU A 1 94 ? 13.198 8.468 -17.437 1.00 89.12 94 GLU A CA 1
ATOM 766 C C . GLU A 1 94 ? 11.988 8.808 -18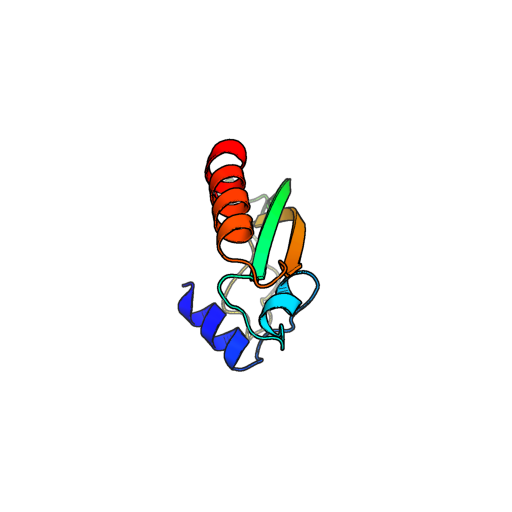.319 1.00 89.12 94 GLU A C 1
ATOM 768 O O . GLU A 1 94 ? 11.177 9.667 -17.972 1.00 89.12 94 GLU A O 1
ATOM 773 N N . ALA A 1 95 ? 11.825 8.117 -19.453 1.00 88.00 95 ALA A N 1
ATOM 774 C CA . ALA A 1 95 ? 10.664 8.309 -20.317 1.00 88.00 95 ALA A CA 1
ATOM 775 C C . ALA A 1 95 ? 9.356 7.874 -19.634 1.00 88.00 95 ALA A C 1
ATOM 777 O O . ALA A 1 95 ? 8.337 8.558 -19.762 1.00 88.00 95 ALA A O 1
ATOM 778 N N . ILE A 1 96 ? 9.374 6.754 -18.906 1.00 86.25 96 ILE A N 1
ATOM 779 C CA . ILE A 1 96 ? 8.218 6.267 -18.143 1.00 86.25 96 ILE A CA 1
ATOM 780 C C . ILE A 1 96 ? 7.907 7.220 -16.987 1.00 86.25 96 ILE A C 1
ATOM 782 O O . ILE A 1 96 ? 6.747 7.592 -16.826 1.00 86.25 96 ILE A O 1
ATOM 786 N N . ASP A 1 97 ? 8.921 7.678 -16.254 1.00 86.44 97 ASP A N 1
ATOM 787 C CA . ASP A 1 97 ? 8.776 8.664 -15.178 1.00 86.44 97 ASP A CA 1
ATOM 788 C C . ASP A 1 97 ? 8.144 9.957 -15.684 1.00 86.44 97 ASP A C 1
ATOM 790 O O . ASP A 1 97 ? 7.177 10.448 -15.104 1.00 86.44 97 ASP A O 1
ATOM 794 N N . TYR A 1 98 ? 8.612 10.466 -16.826 1.00 87.88 98 TYR A N 1
ATOM 795 C CA . TYR A 1 98 ? 8.031 11.648 -17.457 1.00 87.88 98 TYR A CA 1
ATOM 796 C C . TYR A 1 98 ? 6.547 11.453 -17.804 1.00 87.88 98 TYR A C 1
ATOM 798 O O . TYR A 1 98 ? 5.724 12.346 -17.586 1.00 87.88 98 TYR A O 1
ATOM 806 N N . VAL A 1 99 ? 6.180 10.288 -18.347 1.00 86.38 99 VAL A N 1
ATOM 807 C CA . VAL A 1 99 ? 4.784 9.966 -18.686 1.00 86.38 99 VAL A CA 1
ATOM 808 C C . VAL A 1 99 ? 3.932 9.841 -17.419 1.00 86.38 99 VAL A C 1
ATOM 810 O O . VAL A 1 99 ? 2.830 10.394 -17.376 1.00 86.38 99 VAL A O 1
ATOM 813 N N . LEU A 1 100 ? 4.427 9.164 -16.381 1.00 83.38 100 LEU A N 1
ATOM 814 C CA . LEU A 1 100 ? 3.723 9.018 -15.105 1.00 83.38 100 LEU A CA 1
ATOM 815 C C . LEU A 1 100 ? 3.507 10.379 -14.425 1.00 83.38 100 LEU A C 1
ATOM 817 O O . LEU A 1 100 ? 2.372 10.682 -14.050 1.00 83.38 100 LEU A O 1
ATOM 821 N N . GLN A 1 101 ? 4.520 11.249 -14.397 1.00 85.12 101 GLN A N 1
ATOM 822 C CA . GLN A 1 101 ? 4.379 12.626 -13.905 1.00 85.12 101 GLN A CA 1
ATOM 823 C C . GLN A 1 101 ? 3.329 13.402 -14.687 1.00 85.12 101 GLN A C 1
ATOM 825 O O . GLN A 1 101 ? 2.447 14.038 -14.110 1.00 85.12 101 GLN A O 1
ATOM 830 N N . LYS A 1 102 ? 3.397 13.339 -16.018 1.00 86.19 102 LYS A N 1
ATOM 831 C CA . LYS A 1 102 ? 2.554 14.161 -16.887 1.00 86.19 102 LYS A CA 1
ATOM 832 C C . LYS A 1 102 ? 1.081 13.756 -16.874 1.00 86.19 102 LYS A C 1
ATOM 834 O O . LYS A 1 102 ? 0.225 14.634 -16.960 1.00 86.19 102 LYS A O 1
ATOM 839 N N . TYR A 1 103 ? 0.782 12.458 -16.821 1.00 75.50 103 TYR A N 1
ATOM 840 C CA . TYR A 1 103 ? -0.590 11.953 -16.982 1.00 75.50 103 TYR A CA 1
ATOM 841 C C . TYR A 1 103 ? -1.219 11.430 -15.693 1.00 75.50 103 TYR A C 1
ATOM 843 O O . TYR A 1 103 ? -2.444 11.398 -15.594 1.00 75.50 103 TYR A O 1
ATOM 851 N N . VAL A 1 104 ? -0.407 11.014 -14.720 1.00 69.88 104 VAL A N 1
ATOM 852 C CA . VAL A 1 104 ? -0.876 10.429 -13.455 1.00 69.88 104 VAL A CA 1
ATOM 853 C C . VAL A 1 104 ? -0.604 11.368 -12.273 1.00 69.88 104 VAL A C 1
ATOM 855 O O . VAL A 1 104 ? -1.274 11.258 -11.250 1.00 69.88 104 VAL A O 1
ATOM 858 N N . GLY A 1 105 ? 0.308 12.338 -12.424 1.00 62.94 105 GLY A N 1
ATOM 859 C CA . GLY A 1 105 ? 0.694 13.265 -11.357 1.00 62.94 105 GLY A CA 1
ATOM 860 C C . GLY A 1 105 ? 1.580 12.626 -10.283 1.00 62.94 105 GLY A C 1
ATOM 861 O O . GLY A 1 105 ? 1.566 13.093 -9.145 1.00 62.94 105 GLY A O 1
ATOM 862 N N . LEU A 1 106 ? 2.284 11.542 -10.637 1.00 57.75 106 LEU A N 1
ATOM 863 C CA . LEU A 1 106 ? 3.241 10.817 -9.790 1.00 57.75 106 LEU A CA 1
ATOM 864 C C . LEU A 1 106 ? 4.658 11.325 -10.003 1.00 57.75 106 LEU A C 1
ATOM 866 O O . LEU A 1 106 ? 5.062 11.285 -11.178 1.00 57.75 106 LEU A O 1
#

Organism: NCBI:txid392030

pLDDT: mean 80.64, std 14.09, range [44.38, 93.44]

Sequence (106 aa):
MYDELRLSVILRMTVTNGIGKLINYFHSVDKYTHFIAYTYYSRTKYLVDEVFKPSKKLTLPKPDAFASHMIVLVNWGINATALLRLPPNDTYTEAIDYVLQKYVGL

=== Feature glossary ===
Legend for the data blocks above and below:

— What the protein is —

Sequence gives the chain of amino acids in standard one-letter code (A=alanine, C=cysteine, …, Y=tyrosine), read N→C. It is the only feature that is directly encoded by the gene; all structural features are derived from the folded form of this sequence.

The annotation block draws on four external resources. InterPro: which protein families and domains the sequence belongs to. GO: standardized terms for what the protein does, what process it participates in, and where in the cell it acts. CATH: which structural fold it has in the CATH hierarchy. Organism: the species of origin.

— Where its atoms are —

Atomic coordinates in PDBx/mmCIF format — the same representation the Protein Data Bank distributes. Each line of the _atom_site loop places one backbone atom in Cartesian space (units: ångströms, origin: arbitrary).

Six rendered views show the 3D structure from the faces of a cube — i.e. along ±x, ±y, ±z. Rendering representation is drawn randomly per protein from cartoon (secondary-structure ribbons), sticks (backbone bonds), or molecular surface; coloring is either N→C rainbow (blue at the N-terminus through red at the C-terminus) or one color per chain.

— Local backbone conformation —

DSSP 8-state secondary structure assigns each residue one of H (α-helix), G (3₁₀-helix), I (π-helix), E (extended β-strand), B (isolated β-bridge), T (hydrogen-bonded turn), S (bend), or '-' (coil). The assignment is computed from backbone hydrogen-bond geometry via the Kabsch–Sander algorithm.

P-SEA three-state annotation labels each residue as helix, strand, or coil based purely on the geometry of the Cα trace. It serves as a fallback when the full backbone (and thus DSSP) is unavailable.

φ (phi) and ψ (psi) are the two rotatable backbone dihedrals per residue: φ is the C(i-1)–N–Cα–C torsion, ψ is the N–Cα–C–N(i+1) torsion, both in degrees on (−180°, 180°]. α-helical residues cluster near (−60°, −45°); β-strand residues near (−120°, +130°). A Ramachandran plot is simply a scatter of (φ, ψ) for every residue.

— Global shape and packing —

Radius of gyration (Rg) is the root-mean-square distance of Cα atoms from their centroid — a single number for overall size and compactness. A globular domain of N residues has Rg ≈ 2.2·N^0.38 Å; an extended or disordered chain has a much larger Rg. The Cα contact count is the number of residue pairs whose Cα atoms are within 8 Å and are more than four positions apart in sequence — a standard proxy for tertiary packing density. The bounding box is the smallest axis-aligned box enclosing all Cα atoms.

Accessible surface area quantifies burial. A residue with SASA near zero is packed into the hydrophobic core; one with SASA >100 Å² sits on the surface. Computed here via the Shrake–Rupley numerical algorithm with a 1.4 Å probe.

The contact map is a binary N×N matrix image: pixel (i, j) is dark where Cα_i and Cα_j are within 8 Å and |i−j|>4. Because the |i−j|>4 filter removes local helical contacts, off-diagonal stripes parallel to the main diagonal indicate parallel β-sheets; stripes perpendicular to it indicate antiparallel β-sheets. The Ramachandran plot scatters every residue's (φ, ψ) pair against the sterically allowed regions. The PAE heatmap renders the predicted-aligned-error matrix.

— Structural neighborhood —

A 3Di character summarizes, for each residue, the relative orientation of the Cα frame of its nearest spatial neighbor. Because it encodes fold topology rather than chemistry, 3Di alignments detect remote structural similarity that sequence alignment misses.

Structural nearest neighbors (via Foldseek easy-search vs the PDB). Reported per hit: target PDB id, E-value, and alignment TM-score. A TM-score above ~0.5 is the conventional threshold for 'same fold'.

— Confidence and disorder —

For AlphaFold models, the B-factor field carries pLDDT — the model's own estimate of local accuracy on a 0–100 scale. Regions with pLDDT<50 should be treated as essentially unmodeled; they often correspond to intrinsically disordered segments.

B-factor (Debye–Waller factor) reflects atomic displacement in the crystal lattice. It is an experimental observable (units Å²), not a prediction; low values mean the atom is pinned down, high values mean it moves or is heterogeneous across the crystal.

Predicted Aligned Error (PAE) is an AlphaFold confidence matrix: entry (i, j) is the expected error in the position of residue j, in ångströms, when the prediction is superimposed on the true structure at residue i. Low PAE within a block of residues means that block is internally rigid and well-predicted; high PAE between two blocks means their relative placement is uncertain even if each block individually is confident.